Protein AF-A0A9E5PQK6-F1 (afdb_monomer_lite)

Foldseek 3Di:
DDDDPPDPDVVRVVVLVVLVVVLVVLVVVLVVLVVCLVVPPDPVSVVVSVVVNVVSVVVNVVSVVVVVVSVPD

Sequence (73 aa):
MAPWFSMPTGAEAKRQAALAELGTALSAIRCAASQLELTAPSGRERELLRAINQLLTRAETSVQRLVGVTGRR

Secondary structure (DSSP, 8-state):
------PPPHHHHHHHHHHHHHHHHHHHHHHHHHHHHHH--SHHHHHHHHHHHHHHHHHHHHHHHHHHHHTT-

Radius of gyration: 17.94 Å; chains: 1; bounding box: 31×19×61 Å

pLDDT: mean 80.2, std 14.2, range [42.72, 93.44]

Structure (mmCIF, N/CA/C/O backbone):
data_AF-A0A9E5PQK6-F1
#
_entry.id   AF-A0A9E5PQK6-F1
#
loop_
_atom_site.group_PDB
_atom_site.id
_atom_site.type_symbol
_atom_site.label_atom_id
_atom_site.label_alt_id
_atom_site.label_comp_id
_atom_site.label_asym_id
_atom_site.label_entity_id
_atom_site.label_seq_id
_atom_site.pdbx_PDB_ins_code
_atom_site.Cartn_x
_atom_site.Cartn_y
_atom_site.Cartn_z
_atom_site.occupancy
_atom_site.B_iso_or_equiv
_atom_site.auth_seq_id
_atom_site.auth_comp_id
_atom_site.auth_asym_id
_atom_site.auth_atom_id
_atom_site.pdbx_PDB_model_num
ATOM 1 N N . MET A 1 1 ? 17.552 -13.749 -40.822 1.00 42.72 1 MET A N 1
ATOM 2 C CA . MET A 1 1 ? 18.362 -13.322 -39.658 1.00 42.72 1 MET A CA 1
ATOM 3 C C . MET A 1 1 ? 17.413 -12.652 -38.671 1.00 42.72 1 MET A C 1
ATOM 5 O O . MET A 1 1 ? 16.617 -11.830 -39.101 1.00 42.72 1 MET A O 1
ATOM 9 N N . ALA A 1 2 ? 17.377 -13.116 -37.424 1.00 46.31 2 ALA A N 1
ATOM 10 C CA . ALA A 1 2 ? 16.302 -12.878 -36.457 1.00 46.31 2 ALA A CA 1
ATOM 11 C C . ALA A 1 2 ? 16.188 -11.412 -35.940 1.00 46.31 2 ALA A C 1
ATOM 13 O O . ALA A 1 2 ? 17.195 -10.866 -35.495 1.00 46.31 2 ALA A O 1
ATOM 14 N N . PRO A 1 3 ? 14.986 -10.793 -35.950 1.00 63.12 3 PRO A N 1
ATOM 15 C CA . PRO A 1 3 ? 14.731 -9.397 -35.540 1.00 63.12 3 PRO A CA 1
ATOM 16 C C . PRO A 1 3 ? 14.268 -9.183 -34.070 1.00 63.12 3 PRO A C 1
ATOM 18 O O . PRO A 1 3 ? 13.216 -8.583 -33.863 1.00 63.12 3 PRO A O 1
ATOM 21 N N . TRP A 1 4 ? 14.961 -9.682 -33.029 1.00 49.72 4 TRP A N 1
ATOM 22 C CA . TRP A 1 4 ? 14.265 -9.942 -31.737 1.00 49.72 4 TRP A CA 1
ATOM 23 C C . TRP A 1 4 ? 14.788 -9.338 -30.426 1.00 49.72 4 TRP A C 1
ATOM 25 O O . TRP A 1 4 ? 14.163 -9.579 -29.400 1.00 49.72 4 TRP A O 1
ATOM 35 N N . PHE A 1 5 ? 15.849 -8.531 -30.389 1.00 50.22 5 PHE A N 1
ATOM 36 C CA . PHE A 1 5 ? 16.205 -7.834 -29.140 1.00 50.22 5 PHE A CA 1
ATOM 37 C C . PHE A 1 5 ? 15.725 -6.385 -29.167 1.00 50.22 5 PHE A C 1
ATOM 39 O O . PHE A 1 5 ? 16.501 -5.444 -29.317 1.00 50.22 5 PHE A O 1
ATOM 46 N N . SER A 1 6 ? 14.415 -6.213 -29.005 1.00 50.25 6 SER A N 1
ATOM 47 C CA . SER A 1 6 ? 13.843 -4.948 -28.549 1.00 50.25 6 SER A CA 1
ATOM 48 C C . SER A 1 6 ? 14.360 -4.695 -27.130 1.00 50.25 6 SER A C 1
ATOM 50 O O . SER A 1 6 ? 13.773 -5.175 -26.162 1.00 50.25 6 SER A O 1
ATOM 52 N N . MET A 1 7 ? 15.487 -3.990 -26.977 1.00 55.00 7 MET A N 1
ATOM 53 C CA . MET A 1 7 ? 15.837 -3.441 -25.665 1.00 55.00 7 MET A CA 1
ATOM 54 C C . MET A 1 7 ? 14.682 -2.539 -25.211 1.00 55.00 7 MET A C 1
ATOM 56 O O . MET A 1 7 ? 14.178 -1.764 -26.034 1.00 55.00 7 MET A O 1
ATOM 60 N N . PRO A 1 8 ? 14.256 -2.594 -23.935 1.00 56.44 8 PRO A N 1
ATOM 61 C CA . PRO A 1 8 ? 13.298 -1.628 -23.427 1.00 56.44 8 PRO A CA 1
ATOM 62 C C . PRO A 1 8 ? 13.876 -0.236 -23.675 1.00 56.44 8 PRO A C 1
ATOM 64 O O . PRO A 1 8 ? 14.991 0.078 -23.254 1.00 56.44 8 PRO A O 1
ATOM 67 N N . THR A 1 9 ? 13.138 0.599 -24.406 1.00 66.44 9 THR A N 1
ATOM 68 C CA . THR A 1 9 ? 13.490 2.011 -24.552 1.00 66.44 9 THR A CA 1
ATOM 69 C C . THR A 1 9 ? 13.672 2.592 -23.148 1.00 66.44 9 THR A C 1
ATOM 71 O O . THR A 1 9 ? 12.973 2.194 -22.216 1.00 66.44 9 THR A O 1
ATOM 74 N N . GLY A 1 10 ? 14.609 3.526 -22.951 1.00 72.44 10 GLY A N 1
ATOM 75 C CA . GLY A 1 10 ? 14.911 4.050 -21.608 1.00 72.44 10 GLY A CA 1
ATOM 76 C C . GLY A 1 10 ? 13.685 4.586 -20.845 1.00 72.44 10 GLY A C 1
ATOM 77 O O . GLY A 1 10 ? 13.705 4.652 -19.620 1.00 72.44 10 GLY A O 1
ATOM 78 N N . ALA A 1 11 ? 12.600 4.925 -21.549 1.00 77.06 11 ALA A N 1
ATOM 79 C CA . ALA A 1 11 ? 11.307 5.273 -20.967 1.00 77.06 11 ALA A CA 1
ATOM 80 C C . ALA A 1 11 ? 10.591 4.082 -20.297 1.00 77.06 11 ALA A C 1
ATOM 82 O O . ALA A 1 11 ? 10.049 4.242 -19.205 1.00 77.06 11 ALA A O 1
ATOM 83 N N . GLU A 1 12 ? 10.615 2.894 -20.903 1.00 80.62 12 GLU A N 1
ATOM 84 C CA . GLU A 1 12 ? 9.995 1.687 -20.345 1.00 80.62 12 GLU A CA 1
ATOM 85 C C . GLU A 1 12 ? 10.773 1.179 -19.126 1.00 80.62 12 GLU A C 1
ATOM 87 O O . GLU A 1 12 ? 10.175 0.868 -18.099 1.00 80.62 12 GLU A O 1
ATOM 92 N N . ALA A 1 13 ? 12.109 1.212 -19.178 1.00 79.00 13 ALA A N 1
ATOM 93 C CA . ALA A 1 13 ? 12.945 0.885 -18.020 1.00 79.00 13 ALA A CA 1
ATOM 94 C C . ALA A 1 13 ? 12.679 1.832 -16.830 1.00 79.00 13 ALA A C 1
ATOM 96 O O . ALA A 1 13 ? 12.517 1.381 -15.697 1.00 79.00 13 ALA A O 1
ATOM 97 N N . LYS A 1 14 ? 12.550 3.144 -17.085 1.00 82.25 14 LYS A N 1
ATOM 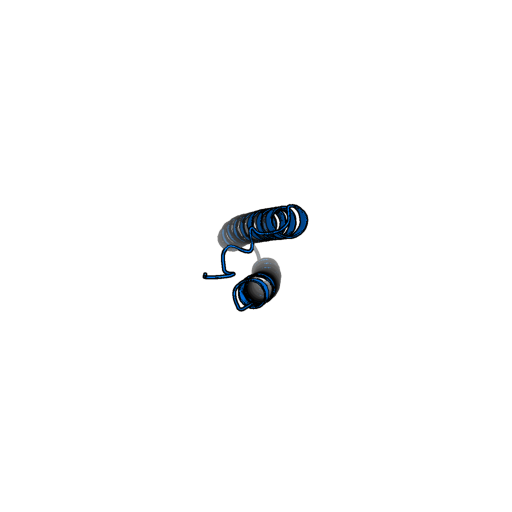98 C CA . LYS A 1 14 ? 12.180 4.136 -16.057 1.00 82.25 14 LYS A CA 1
ATOM 99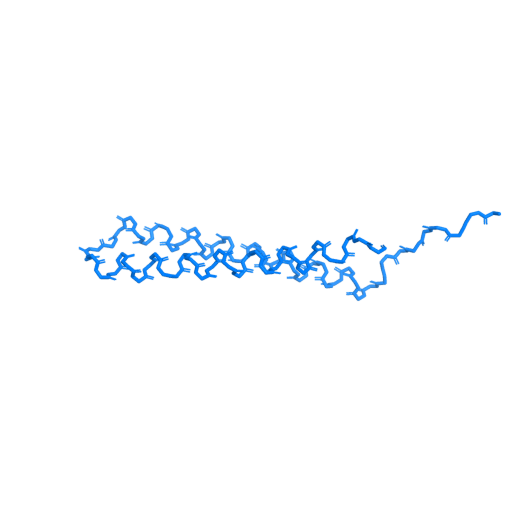 C C . LYS A 1 14 ? 10.776 3.904 -15.502 1.00 82.25 14 LYS A C 1
ATOM 101 O O . LYS A 1 14 ? 10.571 4.015 -14.296 1.00 82.25 14 LYS A O 1
ATOM 106 N N . ARG A 1 15 ? 9.814 3.562 -16.363 1.00 82.31 15 ARG A N 1
ATOM 107 C CA . ARG A 1 15 ? 8.448 3.223 -15.948 1.00 82.31 15 ARG A CA 1
ATOM 108 C C . ARG A 1 15 ? 8.436 1.995 -15.037 1.00 82.31 15 ARG A C 1
ATOM 110 O O . ARG A 1 15 ? 7.761 2.020 -14.012 1.00 82.31 15 ARG A O 1
ATOM 117 N N . GLN A 1 16 ? 9.179 0.946 -15.383 1.00 83.38 16 GLN A N 1
ATOM 118 C CA . GLN A 1 16 ? 9.272 -0.266 -14.567 1.00 83.38 16 GLN A CA 1
ATOM 119 C C . GLN A 1 16 ? 9.930 0.004 -13.210 1.00 83.38 16 GLN A C 1
ATOM 121 O O . GLN A 1 16 ? 9.399 -0.443 -12.195 1.00 83.38 16 GLN A O 1
ATOM 126 N N . ALA A 1 17 ? 11.009 0.794 -13.170 1.00 84.00 17 ALA A N 1
ATOM 127 C CA . ALA A 1 17 ? 11.644 1.210 -11.918 1.00 84.00 17 ALA A CA 1
ATOM 128 C C . ALA A 1 17 ? 10.675 1.996 -11.016 1.00 84.00 17 ALA A C 1
ATOM 130 O O . ALA A 1 17 ? 10.494 1.641 -9.855 1.00 84.00 17 ALA A O 1
ATOM 131 N N . ALA A 1 18 ? 9.960 2.982 -11.571 1.00 85.31 18 ALA A N 1
ATOM 132 C CA . ALA A 1 18 ? 8.975 3.765 -10.822 1.00 85.31 18 ALA A CA 1
ATOM 133 C C . ALA A 1 18 ? 7.815 2.905 -10.281 1.00 85.31 18 ALA A C 1
ATOM 135 O O . ALA A 1 18 ? 7.358 3.106 -9.156 1.00 85.31 18 ALA A O 1
ATOM 136 N N . LEU A 1 19 ? 7.339 1.922 -11.054 1.00 87.94 19 LEU A N 1
ATOM 137 C CA . LEU A 1 19 ? 6.303 0.989 -10.595 1.00 87.94 19 LEU A CA 1
ATOM 138 C C . LEU A 1 19 ? 6.814 0.050 -9.490 1.00 87.94 19 LEU A C 1
ATOM 140 O O . LEU A 1 19 ? 6.063 -0.252 -8.561 1.00 87.94 19 LEU A O 1
ATOM 144 N N . ALA A 1 20 ? 8.072 -0.392 -9.564 1.00 86.25 20 ALA A N 1
ATOM 145 C CA . ALA A 1 20 ? 8.698 -1.216 -8.529 1.00 86.25 20 ALA A CA 1
ATOM 146 C C . ALA A 1 20 ? 8.902 -0.435 -7.217 1.00 86.25 20 ALA A C 1
ATOM 148 O O . ALA A 1 20 ? 8.586 -0.944 -6.136 1.00 86.25 20 ALA A O 1
ATOM 149 N N . GLU A 1 21 ? 9.358 0.816 -7.305 1.00 89.81 21 GLU A N 1
ATOM 150 C CA . GLU A 1 21 ? 9.462 1.726 -6.159 1.00 89.81 21 GLU A CA 1
ATOM 151 C C . GLU A 1 21 ? 8.090 1.969 -5.519 1.00 89.81 21 GLU A C 1
ATOM 153 O O . GLU A 1 21 ? 7.944 1.838 -4.302 1.00 89.81 21 GLU A O 1
ATOM 158 N N . LEU A 1 22 ? 7.058 2.221 -6.331 1.00 88.94 22 LEU A N 1
ATOM 159 C CA . LEU A 1 22 ? 5.688 2.397 -5.846 1.00 88.94 22 LEU A CA 1
ATOM 160 C C . LEU A 1 22 ? 5.160 1.143 -5.133 1.00 88.94 22 LEU A C 1
ATOM 162 O O . LEU A 1 22 ? 4.568 1.251 -4.059 1.00 88.94 22 LEU A O 1
ATOM 166 N N . GLY A 1 23 ? 5.388 -0.050 -5.691 1.00 88.75 23 GLY A N 1
ATOM 167 C CA . GLY A 1 23 ? 5.002 -1.313 -5.051 1.00 88.75 23 GLY A CA 1
ATOM 168 C C . GLY A 1 23 ? 5.702 -1.535 -3.705 1.00 88.75 23 GLY A C 1
ATOM 169 O O . GLY A 1 23 ? 5.075 -1.976 -2.737 1.00 88.75 23 GLY A O 1
ATOM 170 N N . THR A 1 24 ? 6.982 -1.165 -3.622 1.00 89.12 24 THR A N 1
ATOM 171 C CA . THR A 1 24 ? 7.773 -1.235 -2.383 1.00 89.12 24 THR A CA 1
ATOM 172 C C . THR A 1 24 ? 7.242 -0.258 -1.332 1.00 89.12 24 THR A C 1
ATOM 174 O O . THR A 1 24 ? 7.037 -0.643 -0.179 1.00 89.12 24 THR A O 1
ATOM 177 N N . ALA A 1 25 ? 6.943 0.982 -1.728 1.00 90.31 25 ALA A N 1
ATOM 178 C CA . ALA A 1 25 ? 6.377 1.995 -0.841 1.00 90.31 25 ALA A CA 1
ATOM 179 C C . ALA A 1 25 ? 5.005 1.576 -0.286 1.00 90.31 25 ALA A C 1
ATOM 181 O O . ALA A 1 25 ? 4.778 1.666 0.920 1.00 90.31 25 ALA A O 1
ATOM 182 N N . LEU A 1 26 ? 4.111 1.050 -1.131 1.00 91.50 26 LEU A N 1
ATOM 183 C CA . LEU A 1 26 ? 2.804 0.540 -0.694 1.00 91.50 26 LEU A CA 1
ATOM 184 C C . LEU A 1 26 ? 2.944 -0.607 0.317 1.00 91.50 26 LEU A C 1
ATOM 186 O O . LEU A 1 26 ? 2.273 -0.594 1.351 1.00 91.50 26 LEU A O 1
ATOM 190 N N . SER A 1 27 ? 3.876 -1.533 0.073 1.00 88.38 27 SER A N 1
ATOM 191 C CA . SER A 1 27 ? 4.155 -2.647 0.989 1.00 88.38 27 SER A CA 1
ATOM 192 C C . SER A 1 27 ? 4.651 -2.156 2.355 1.00 88.38 27 SER A C 1
ATOM 194 O O . SER A 1 27 ? 4.236 -2.680 3.393 1.00 88.38 27 SER A O 1
ATOM 196 N N . ALA A 1 28 ? 5.508 -1.128 2.373 1.00 90.69 28 ALA A N 1
ATOM 197 C CA . ALA A 1 28 ? 6.000 -0.509 3.602 1.00 90.69 28 ALA A CA 1
ATOM 198 C C . ALA A 1 28 ? 4.876 0.196 4.382 1.00 90.69 28 ALA A C 1
ATOM 200 O O . ALA A 1 28 ? 4.752 -0.003 5.592 1.00 90.69 28 ALA A O 1
ATOM 201 N N . ILE A 1 29 ? 4.012 0.951 3.693 1.00 90.88 29 ILE A N 1
ATOM 202 C CA . ILE A 1 29 ? 2.850 1.616 4.308 1.00 90.88 29 ILE A CA 1
ATOM 203 C C . ILE A 1 29 ? 1.894 0.577 4.907 1.00 90.88 29 ILE A C 1
ATOM 205 O O . ILE A 1 29 ? 1.430 0.748 6.033 1.00 90.88 29 ILE A O 1
ATOM 209 N N . ARG A 1 30 ? 1.639 -0.532 4.203 1.00 89.75 30 ARG A N 1
ATOM 210 C CA . ARG A 1 30 ? 0.805 -1.630 4.7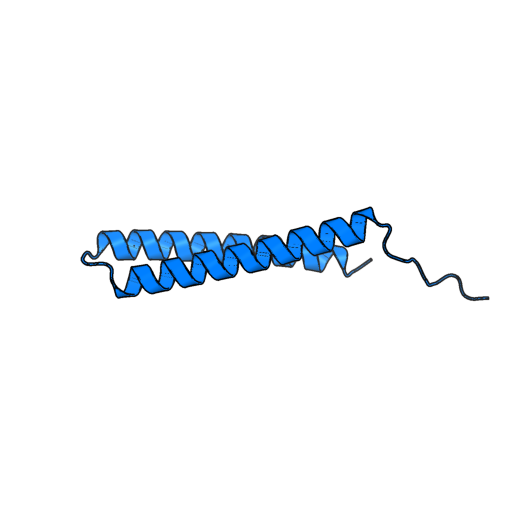13 1.00 89.75 30 ARG A CA 1
ATOM 211 C C . ARG A 1 30 ? 1.416 -2.278 5.955 1.00 89.75 30 ARG A C 1
ATOM 213 O O . ARG A 1 30 ? 0.704 -2.548 6.914 1.00 89.75 30 ARG A O 1
ATOM 220 N N . CYS A 1 31 ? 2.732 -2.496 5.967 1.00 90.06 31 CYS A N 1
ATOM 221 C CA . CYS A 1 31 ? 3.433 -3.006 7.147 1.00 90.06 31 CYS A CA 1
ATOM 222 C C . CYS A 1 31 ? 3.246 -2.075 8.358 1.00 90.06 31 CYS A C 1
ATOM 224 O O . CYS A 1 31 ? 2.871 -2.540 9.435 1.00 90.06 31 CYS A O 1
ATOM 226 N N . ALA A 1 32 ? 3.422 -0.764 8.168 1.00 88.69 32 ALA A N 1
ATOM 227 C CA . ALA A 1 32 ? 3.207 0.229 9.219 1.00 88.69 32 ALA A CA 1
ATOM 228 C C . ALA A 1 32 ? 1.746 0.258 9.708 1.00 88.69 32 ALA A C 1
ATOM 230 O O . ALA A 1 32 ? 1.503 0.251 10.913 1.00 88.69 32 ALA A O 1
ATOM 231 N N . ALA A 1 33 ? 0.769 0.220 8.796 1.00 87.94 33 ALA A N 1
ATOM 232 C CA . ALA A 1 33 ? -0.652 0.182 9.142 1.00 87.94 33 ALA A CA 1
ATOM 233 C C . ALA A 1 33 ? -1.024 -1.073 9.955 1.00 87.94 33 ALA A C 1
ATOM 235 O O . ALA A 1 33 ? -1.748 -0.971 10.944 1.00 87.94 33 ALA A O 1
ATOM 236 N N . SER A 1 34 ? -0.481 -2.241 9.599 1.00 86.44 34 SER A N 1
ATOM 237 C CA . SER A 1 34 ? -0.664 -3.479 10.370 1.00 86.44 34 SER A CA 1
ATOM 238 C C . SER A 1 34 ? -0.051 -3.401 11.771 1.00 86.44 34 SER A C 1
ATOM 240 O O . SER A 1 34 ? -0.652 -3.891 12.724 1.00 86.44 34 SER A O 1
ATOM 242 N N . GLN A 1 35 ? 1.117 -2.767 11.929 1.00 87.88 35 GLN A N 1
ATOM 243 C CA . GLN A 1 35 ? 1.707 -2.546 13.257 1.00 87.88 35 GLN A CA 1
ATOM 244 C C . GLN A 1 35 ? 0.831 -1.623 14.111 1.00 87.88 35 GLN A C 1
ATOM 246 O O . GLN A 1 35 ? 0.599 -1.913 15.283 1.00 87.88 35 GLN A O 1
ATOM 251 N N . LEU A 1 36 ? 0.280 -0.563 13.510 1.00 87.50 36 LEU A N 1
ATOM 252 C CA . LEU A 1 36 ? -0.657 0.331 14.189 1.00 87.50 36 LEU A CA 1
ATOM 253 C C . LEU A 1 36 ? -1.946 -0.391 14.607 1.00 87.50 36 LEU A C 1
ATOM 255 O O . LEU A 1 36 ? -2.472 -0.100 15.680 1.00 87.50 36 LEU A O 1
ATOM 259 N N . GLU A 1 37 ? -2.434 -1.355 13.815 1.00 85.50 37 GLU A N 1
ATOM 260 C CA . GLU A 1 37 ? -3.647 -2.128 14.137 1.00 85.50 37 GLU A CA 1
ATOM 261 C C . GLU A 1 37 ? -3.463 -2.956 15.416 1.00 85.50 37 GLU A C 1
ATOM 263 O O . GLU A 1 37 ? -4.383 -3.034 16.235 1.00 85.50 37 GLU A O 1
ATOM 268 N N . LEU A 1 38 ? -2.262 -3.506 15.633 1.00 83.69 38 LEU A N 1
ATOM 269 C CA . LEU A 1 38 ? -1.916 -4.263 16.843 1.00 83.69 38 LEU A CA 1
ATOM 270 C C . LEU A 1 38 ? -1.875 -3.383 18.098 1.00 83.69 38 LEU A C 1
ATOM 272 O O . LEU A 1 38 ? -2.169 -3.858 19.194 1.00 83.69 38 LEU A O 1
ATOM 276 N N . THR A 1 39 ? -1.531 -2.105 17.941 1.00 86.50 39 THR A N 1
ATOM 277 C CA . THR A 1 39 ? -1.412 -1.146 19.049 1.00 86.50 39 THR A CA 1
ATOM 278 C C . THR A 1 39 ? -2.655 -0.281 19.256 1.00 86.50 39 THR A C 1
ATOM 280 O O . THR A 1 39 ? -2.717 0.469 20.226 1.00 86.50 39 THR A O 1
ATOM 283 N N . ALA A 1 40 ? -3.645 -0.361 18.361 1.00 84.44 40 ALA A N 1
ATOM 284 C CA . ALA A 1 40 ? -4.809 0.516 18.380 1.00 84.44 40 ALA A CA 1
ATOM 285 C C . ALA A 1 40 ? -5.680 0.282 19.639 1.00 84.44 40 ALA A C 1
ATOM 287 O O . ALA A 1 40 ? -6.148 -0.851 19.858 1.00 84.44 40 ALA A O 1
ATOM 288 N N . PRO A 1 41 ? -5.925 1.332 20.453 1.00 77.19 41 PRO A N 1
ATOM 289 C CA . PRO A 1 41 ? -6.639 1.218 21.723 1.00 77.19 41 PRO A CA 1
ATOM 290 C C . PRO A 1 41 ? -8.157 1.053 21.562 1.00 77.19 41 PRO A C 1
ATOM 292 O O . PRO A 1 41 ? -8.793 0.481 22.447 1.00 77.19 41 PRO A O 1
ATOM 295 N N . SER A 1 42 ? -8.752 1.502 20.449 1.00 87.50 42 SER A N 1
ATOM 296 C CA . SER A 1 42 ? -10.204 1.441 20.231 1.00 87.50 42 SER A CA 1
ATOM 297 C C . SER A 1 42 ? -10.627 0.574 19.037 1.00 87.50 42 SER A C 1
ATOM 299 O O . SER A 1 42 ? -9.907 0.416 18.050 1.00 87.50 42 SER A O 1
ATOM 301 N N . GLY A 1 43 ? -11.854 0.037 19.095 1.00 85.62 43 GLY A N 1
ATOM 302 C CA . GLY A 1 43 ? -12.450 -0.722 17.986 1.00 85.62 43 GLY A CA 1
ATOM 303 C C . GLY A 1 43 ? -12.615 0.107 16.706 1.00 85.62 43 GLY A C 1
ATOM 304 O O . GLY A 1 43 ? -12.400 -0.407 15.613 1.00 85.62 43 GLY A O 1
ATOM 305 N N . ARG A 1 44 ? -12.898 1.410 16.839 1.00 88.81 44 ARG A N 1
ATOM 306 C CA . ARG A 1 44 ? -13.072 2.331 15.706 1.00 88.81 44 ARG A CA 1
ATOM 307 C C . ARG A 1 44 ? -11.760 2.622 14.973 1.00 88.81 44 ARG A C 1
ATOM 309 O O . ARG A 1 44 ? -11.749 2.683 13.748 1.00 88.81 44 ARG A O 1
ATOM 316 N N . GLU A 1 45 ? -10.647 2.770 15.693 1.00 87.12 45 GLU A N 1
ATOM 317 C CA . GLU A 1 45 ? -9.321 2.912 15.069 1.00 87.12 45 GLU A CA 1
ATOM 318 C C . GLU A 1 45 ? -8.913 1.637 14.332 1.00 87.12 45 GLU A C 1
ATOM 320 O O . GLU A 1 45 ? -8.397 1.716 13.219 1.00 87.12 45 GLU A O 1
ATOM 325 N N . ARG A 1 46 ? -9.209 0.460 14.899 1.00 88.00 46 ARG A N 1
ATOM 326 C CA . ARG A 1 46 ? -8.985 -0.821 14.212 1.00 88.00 46 ARG A CA 1
ATOM 327 C C . ARG A 1 46 ? -9.815 -0.931 12.936 1.00 88.00 46 ARG A C 1
ATOM 329 O O . ARG A 1 46 ? -9.291 -1.360 11.916 1.00 88.00 46 ARG A O 1
ATOM 336 N N . GLU A 1 47 ? -11.081 -0.517 12.954 1.00 90.06 47 GLU A N 1
ATOM 337 C CA . GLU A 1 47 ? -11.920 -0.484 11.746 1.00 90.06 47 GLU A CA 1
ATOM 338 C C . GLU A 1 47 ? -11.365 0.456 10.670 1.00 90.06 47 GLU A C 1
ATOM 340 O O . GLU A 1 47 ? -11.308 0.076 9.498 1.00 90.06 47 GLU A O 1
ATOM 345 N N . LEU A 1 48 ? -10.896 1.647 11.055 1.00 90.62 48 LEU A N 1
ATOM 346 C CA . LEU A 1 48 ? -10.242 2.578 10.132 1.00 90.62 48 LEU A CA 1
ATOM 347 C C . LEU A 1 48 ? -8.956 1.983 9.543 1.00 90.62 48 LEU A C 1
ATOM 349 O O . LEU A 1 48 ? -8.755 2.045 8.331 1.00 90.62 48 LEU A O 1
ATOM 353 N N . LEU A 1 49 ? -8.112 1.358 10.365 1.00 90.69 49 LEU A N 1
ATOM 354 C CA . LEU A 1 49 ? -6.877 0.708 9.913 1.00 90.69 49 LEU A CA 1
ATOM 355 C C . LEU A 1 49 ? -7.158 -0.485 8.993 1.00 90.69 49 LEU A C 1
ATOM 357 O O . LEU A 1 49 ? -6.492 -0.640 7.969 1.00 90.69 49 LEU A O 1
ATOM 361 N N . ARG A 1 50 ? -8.208 -1.264 9.268 1.00 88.88 50 ARG A N 1
ATOM 362 C CA . ARG A 1 50 ? -8.686 -2.312 8.352 1.00 88.88 50 ARG A CA 1
ATOM 363 C C . ARG A 1 50 ? -9.142 -1.740 7.017 1.00 88.88 50 ARG A C 1
ATOM 365 O O . ARG A 1 50 ? -8.790 -2.296 5.976 1.00 88.88 50 ARG A O 1
ATOM 372 N N . ALA A 1 51 ? -9.891 -0.638 7.020 1.00 91.25 51 ALA A N 1
ATOM 373 C CA . ALA A 1 51 ? -10.309 0.030 5.789 1.00 91.25 51 ALA A CA 1
ATOM 374 C C . ALA A 1 51 ? -9.099 0.541 4.984 1.00 91.25 51 ALA A C 1
ATOM 376 O O . ALA A 1 51 ? -9.036 0.340 3.769 1.00 91.25 51 ALA A O 1
ATOM 377 N N . ILE A 1 52 ? -8.099 1.118 5.658 1.00 91.38 52 ILE A N 1
ATOM 378 C CA . ILE A 1 52 ? -6.829 1.534 5.044 1.00 91.38 52 ILE A CA 1
ATOM 379 C C . ILE A 1 52 ? -6.109 0.328 4.424 1.00 91.38 52 ILE A C 1
ATOM 381 O O . ILE A 1 52 ? -5.733 0.378 3.254 1.00 91.38 52 ILE A O 1
ATOM 385 N N . ASN A 1 53 ? -5.987 -0.786 5.148 1.00 90.12 53 ASN A N 1
ATOM 386 C CA . ASN A 1 53 ? -5.359 -2.010 4.644 1.00 90.12 53 ASN A CA 1
ATOM 387 C C . ASN A 1 53 ? -6.073 -2.577 3.403 1.00 90.12 53 ASN A C 1
ATOM 389 O O . ASN A 1 53 ? -5.419 -3.007 2.446 1.00 90.12 53 ASN A O 1
ATOM 393 N N . GLN A 1 54 ? -7.407 -2.525 3.359 1.00 91.62 54 GLN A N 1
ATOM 394 C CA . GLN A 1 54 ? -8.175 -2.919 2.172 1.00 91.62 54 GLN A CA 1
ATOM 395 C C . GLN A 1 54 ? -7.897 -2.005 0.969 1.00 91.62 54 GLN A C 1
ATOM 397 O O . GLN A 1 54 ? -7.756 -2.496 -0.155 1.00 91.62 54 GLN A O 1
ATOM 402 N N . LEU A 1 55 ? -7.791 -0.690 1.182 1.00 93.44 55 LEU A N 1
ATOM 403 C CA . LEU A 1 55 ? -7.453 0.265 0.123 1.00 93.44 55 LEU A CA 1
ATOM 404 C C . LEU A 1 55 ? -6.029 0.050 -0.402 1.00 93.44 55 LEU A C 1
ATOM 406 O O . LEU A 1 55 ? -5.836 0.002 -1.618 1.00 93.44 55 LEU A O 1
ATOM 410 N N . LEU A 1 56 ? -5.057 -0.162 0.489 1.00 91.06 56 LEU A N 1
ATOM 411 C CA . LEU A 1 56 ? -3.670 -0.468 0.119 1.00 91.06 56 LEU A CA 1
ATOM 412 C C . LEU A 1 56 ? -3.582 -1.755 -0.707 1.00 91.06 56 LEU A C 1
ATOM 414 O O . LEU A 1 56 ? -2.936 -1.768 -1.751 1.00 91.06 56 LEU A O 1
ATOM 418 N N . THR A 1 57 ? -4.321 -2.799 -0.324 1.00 89.44 57 THR A N 1
ATOM 419 C CA . THR A 1 57 ? -4.381 -4.065 -1.079 1.00 89.44 57 THR A CA 1
ATOM 420 C C . THR A 1 57 ? -4.920 -3.860 -2.503 1.00 8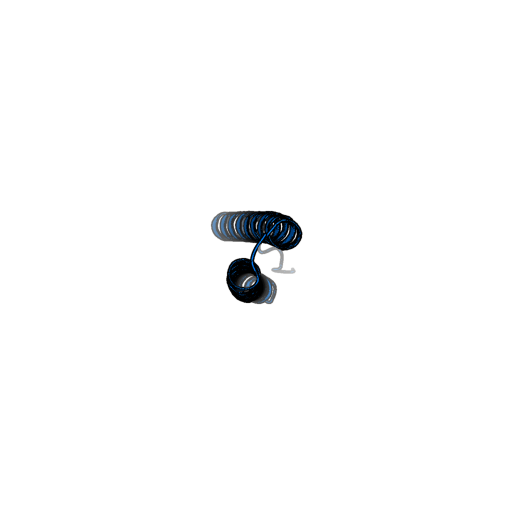9.44 57 THR A C 1
ATOM 422 O O . THR A 1 57 ? -4.403 -4.423 -3.475 1.00 89.44 57 THR A O 1
ATOM 425 N N . ARG A 1 58 ? -5.951 -3.017 -2.667 1.00 91.44 58 ARG A N 1
ATOM 426 C CA . ARG A 1 58 ? -6.490 -2.663 -3.993 1.00 91.44 58 ARG A CA 1
ATOM 427 C C . ARG A 1 58 ? -5.489 -1.849 -4.816 1.00 91.44 58 ARG A C 1
ATOM 429 O O . ARG A 1 58 ? -5.376 -2.079 -6.024 1.00 91.44 58 ARG A O 1
ATOM 436 N N . ALA A 1 59 ? -4.758 -0.931 -4.185 1.00 89.06 59 ALA A N 1
ATOM 437 C CA . ALA A 1 59 ? -3.708 -0.153 -4.836 1.00 89.06 59 ALA A CA 1
ATOM 438 C C . ALA A 1 59 ? -2.553 -1.055 -5.310 1.00 89.06 59 ALA A C 1
ATOM 440 O O . ALA A 1 59 ? -2.189 -0.992 -6.483 1.00 89.06 59 ALA A O 1
ATOM 441 N N . GLU A 1 60 ? -2.060 -1.965 -4.462 1.00 88.25 60 GLU A N 1
ATOM 442 C CA . GLU A 1 60 ? -1.032 -2.961 -4.812 1.00 88.25 60 GLU A CA 1
ATOM 443 C C . GLU A 1 60 ? -1.464 -3.813 -6.010 1.00 88.25 60 GLU A C 1
ATOM 445 O O . GLU A 1 60 ? -0.731 -3.935 -6.991 1.00 88.25 60 GLU A O 1
ATOM 450 N N . THR A 1 61 ? -2.694 -4.335 -5.980 1.00 88.62 61 THR A N 1
ATOM 451 C CA . THR A 1 61 ? -3.254 -5.125 -7.090 1.00 88.62 61 THR A CA 1
ATOM 452 C C . THR A 1 61 ? -3.313 -4.311 -8.387 1.00 88.62 61 THR A C 1
ATOM 454 O O . THR A 1 61 ? -3.065 -4.835 -9.474 1.00 88.62 61 THR A O 1
ATOM 457 N N . SER A 1 62 ? -3.630 -3.017 -8.296 1.00 89.19 62 SER A N 1
ATOM 458 C CA . SER A 1 62 ? -3.689 -2.123 -9.457 1.00 89.19 62 SER A CA 1
ATOM 459 C C . SER A 1 62 ? -2.299 -1.869 -10.044 1.00 89.19 62 SER A C 1
ATOM 461 O O . SER A 1 62 ? -2.130 -1.958 -11.260 1.00 89.19 62 SER A O 1
ATOM 463 N N . VAL A 1 63 ? -1.290 -1.647 -9.197 1.00 86.69 63 VAL A N 1
ATOM 464 C CA . VAL A 1 63 ? 0.116 -1.526 -9.618 1.00 86.69 63 VAL A CA 1
ATOM 465 C C . VAL A 1 63 ? 0.601 -2.828 -10.259 1.00 86.69 63 VAL A C 1
ATOM 467 O O . VAL A 1 63 ? 1.156 -2.795 -11.355 1.00 86.69 63 VAL A O 1
ATOM 470 N N . GLN A 1 64 ? 0.316 -3.984 -9.656 1.00 83.44 64 GLN A N 1
ATOM 471 C CA . GLN A 1 64 ? 0.674 -5.291 -10.219 1.00 83.44 64 GLN A CA 1
ATOM 472 C C . GLN A 1 64 ? 0.018 -5.547 -11.579 1.00 83.44 64 GLN A C 1
ATOM 474 O O . GLN A 1 64 ? 0.671 -6.068 -12.479 1.00 83.44 64 GLN A O 1
ATOM 479 N N . ARG A 1 65 ? -1.248 -5.154 -11.771 1.00 85.50 65 ARG A N 1
ATOM 480 C CA . ARG A 1 65 ? -1.909 -5.233 -13.086 1.00 85.50 65 ARG A CA 1
A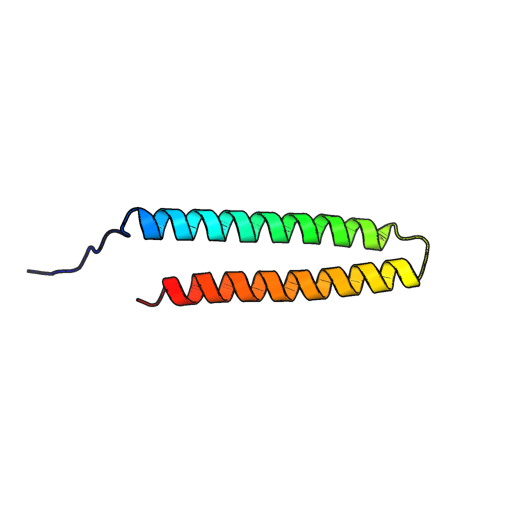TOM 481 C C . ARG A 1 65 ? -1.237 -4.324 -14.107 1.00 85.50 65 ARG A C 1
ATOM 483 O O . ARG A 1 65 ? -1.041 -4.747 -15.240 1.00 85.50 65 ARG A O 1
ATOM 490 N N . LEU A 1 66 ? -0.855 -3.109 -13.717 1.00 81.06 66 LEU A N 1
ATOM 491 C CA . LEU A 1 66 ? -0.138 -2.188 -14.599 1.00 81.06 66 LEU A CA 1
ATOM 492 C C . LEU A 1 66 ? 1.234 -2.734 -15.010 1.00 81.06 66 LEU A C 1
ATOM 494 O O . LEU A 1 66 ? 1.591 -2.575 -16.171 1.00 81.06 66 LEU A O 1
ATOM 498 N N . VAL A 1 67 ? 1.948 -3.411 -14.104 1.00 79.25 67 VAL A N 1
ATOM 499 C CA . VAL A 1 67 ? 3.221 -4.104 -14.388 1.00 79.25 67 VAL A CA 1
ATOM 500 C C . VAL A 1 67 ? 3.006 -5.360 -15.249 1.00 79.25 67 VAL A C 1
ATOM 502 O O . VAL A 1 67 ? 3.736 -5.599 -16.208 1.00 79.25 67 VAL A O 1
ATOM 505 N N . GLY A 1 68 ? 1.984 -6.165 -14.946 1.00 68.38 68 GLY A N 1
ATOM 506 C CA . GLY A 1 68 ? 1.667 -7.399 -15.673 1.00 68.38 68 GLY A CA 1
ATOM 507 C C . GLY A 1 68 ? 1.144 -7.171 -17.097 1.00 68.38 68 GLY A C 1
ATOM 508 O O . GLY A 1 68 ? 1.278 -8.050 -17.947 1.00 68.38 68 GLY A O 1
ATOM 509 N N . VAL A 1 69 ? 0.575 -5.994 -17.377 1.00 59.88 69 VAL A N 1
ATOM 510 C CA . VAL A 1 69 ? 0.181 -5.562 -18.729 1.00 59.88 69 VAL A CA 1
ATOM 511 C C . VAL A 1 69 ? 1.396 -5.131 -19.561 1.00 59.88 69 VAL A C 1
ATOM 513 O O . VAL A 1 69 ? 1.398 -5.357 -20.770 1.00 59.88 69 VAL A O 1
ATOM 516 N N . THR A 1 70 ? 2.444 -4.568 -18.949 1.00 55.62 70 THR A N 1
ATOM 517 C CA . THR A 1 70 ? 3.681 -4.186 -19.656 1.00 55.62 70 THR A CA 1
ATOM 518 C C . THR A 1 70 ? 4.585 -5.375 -19.996 1.00 55.62 70 THR A C 1
ATOM 520 O O . THR A 1 70 ? 5.302 -5.304 -20.984 1.00 55.62 70 THR A O 1
ATOM 523 N N . GLY A 1 71 ? 4.511 -6.493 -19.263 1.00 50.06 71 GLY A N 1
ATOM 524 C CA . GLY A 1 71 ? 5.310 -7.702 -19.536 1.00 50.06 71 GLY A CA 1
ATOM 525 C C . GLY A 1 71 ? 4.768 -8.664 -20.610 1.00 50.06 71 GLY A C 1
ATOM 526 O O . GLY A 1 71 ? 5.385 -9.697 -20.847 1.00 50.06 71 GLY A O 1
ATOM 527 N N . ARG A 1 72 ? 3.611 -8.385 -21.234 1.00 54.16 72 ARG A N 1
ATOM 528 C CA . ARG A 1 72 ? 2.959 -9.261 -22.242 1.00 54.16 72 ARG A CA 1
ATOM 529 C C . ARG A 1 72 ? 3.104 -8.785 -23.701 1.00 54.16 72 ARG A C 1
ATOM 531 O O . ARG A 1 72 ? 2.334 -9.237 -24.548 1.00 54.16 72 ARG A O 1
ATOM 538 N N . ARG A 1 73 ? 4.016 -7.859 -23.999 1.00 43.53 73 ARG A N 1
ATOM 539 C CA . ARG A 1 73 ? 4.229 -7.325 -25.356 1.00 43.53 73 ARG A CA 1
ATOM 540 C C . ARG A 1 73 ? 5.593 -7.687 -25.909 1.00 43.53 73 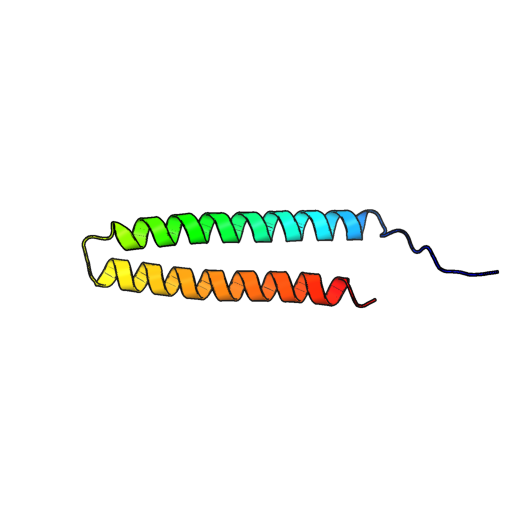ARG A C 1
ATOM 542 O O . ARG A 1 73 ? 6.560 -7.622 -25.125 1.00 43.53 73 ARG A O 1
#